Protein AF-A0A9D5NS11-F1 (afdb_monomer)

Mean predicted aligned error: 14.38 Å

pLDDT: mean 74.66, std 16.44, range [37.44, 93.38]

Radius of gyration: 29.78 Å; Cα contacts (8 Å, |Δi|>4): 184; chains: 1; bounding box: 51×52×90 Å

Secondary structure (DSSP, 8-state):
-HHHHHHHHHHHHHHHHHTTS-------EEEETTEEEETTEE--HHHHHHHS-HHHHHHHHHHHHHHHHHHHHHHHHHHHHHHHHHHHHHHHHHHHHS--TT-TTTTHHHHHHHHHHHHHHHHHHHHHHHHHHHHHHHHHHHHHHHHTS----EEEEEEETTEEEEEEE-

Structure (mmCIF, N/CA/C/O backbone):
data_AF-A0A9D5NS11-F1
#
_entry.id   AF-A0A9D5NS11-F1
#
loop_
_atom_site.group_PDB
_atom_site.id
_atom_site.type_symbol
_atom_site.label_atom_id
_atom_site.label_alt_id
_atom_site.label_comp_id
_atom_site.label_asym_id
_atom_site.label_entity_id
_atom_site.label_seq_id
_atom_site.pdbx_PDB_ins_code
_atom_site.Cartn_x
_atom_site.Cartn_y
_atom_site.Cartn_z
_atom_site.occupancy
_atom_site.B_iso_or_equiv
_atom_site.auth_seq_id
_atom_site.auth_comp_id
_atom_site.auth_asym_id
_atom_site.auth_atom_id
_atom_site.pdbx_PDB_model_num
ATOM 1 N N . MET A 1 1 ? -2.452 -42.267 50.710 1.00 52.16 1 MET A N 1
ATOM 2 C CA . MET A 1 1 ? -1.694 -41.093 50.213 1.00 52.16 1 MET A CA 1
ATOM 3 C C . MET A 1 1 ? -1.644 -40.991 48.684 1.00 52.16 1 MET A C 1
ATOM 5 O O . MET A 1 1 ? -2.023 -39.950 48.172 1.00 52.16 1 MET A O 1
ATOM 9 N N . LYS A 1 2 ? -1.291 -42.047 47.927 1.00 51.56 2 LYS A N 1
ATOM 10 C CA . LYS A 1 2 ? -1.192 -41.993 46.444 1.00 51.56 2 LYS A CA 1
ATOM 11 C C . LYS A 1 2 ? -2.468 -41.544 45.699 1.00 51.56 2 LYS A C 1
ATOM 13 O O . LYS A 1 2 ? -2.370 -40.868 44.685 1.00 51.56 2 LYS A O 1
ATOM 18 N N . ARG A 1 3 ? -3.662 -41.876 46.209 1.00 52.50 3 ARG A N 1
ATOM 19 C CA . ARG A 1 3 ? -4.951 -41.510 45.580 1.00 52.50 3 ARG A CA 1
ATOM 20 C C . ARG A 1 3 ? -5.299 -40.020 45.697 1.00 52.50 3 ARG A C 1
ATOM 22 O O . ARG A 1 3 ? -5.913 -39.480 44.791 1.00 52.50 3 ARG A O 1
ATOM 29 N N . ILE A 1 4 ? -4.871 -39.357 46.774 1.00 66.00 4 ILE A N 1
ATOM 30 C CA . ILE A 1 4 ? -5.134 -37.925 46.998 1.00 66.00 4 ILE A CA 1
ATOM 31 C C . ILE A 1 4 ? -4.267 -37.080 46.059 1.00 66.00 4 ILE A C 1
ATOM 33 O O . ILE A 1 4 ? -4.761 -36.142 45.445 1.00 66.00 4 ILE A O 1
ATOM 37 N N . LEU A 1 5 ? -3.002 -37.474 45.872 1.00 56.34 5 LEU A N 1
ATOM 38 C CA . LEU A 1 5 ? -2.086 -36.810 44.942 1.00 56.34 5 LEU A CA 1
ATOM 39 C C . LEU A 1 5 ? -2.626 -36.824 43.502 1.00 56.34 5 LEU A C 1
ATOM 41 O O . LEU A 1 5 ? -2.550 -35.821 42.807 1.00 56.34 5 LEU A O 1
ATOM 45 N N . LEU A 1 6 ? -3.219 -37.946 43.084 1.00 60.72 6 LEU A N 1
ATOM 46 C CA . LEU A 1 6 ? -3.807 -38.125 41.753 1.00 60.72 6 LEU A CA 1
ATOM 47 C C . LEU A 1 6 ? -5.024 -37.217 41.521 1.00 60.72 6 LEU A C 1
ATOM 49 O O . LEU A 1 6 ? -5.174 -36.670 40.433 1.00 60.72 6 LEU A O 1
ATOM 53 N N . ILE A 1 7 ? -5.852 -37.014 42.550 1.00 68.31 7 ILE A N 1
ATOM 54 C CA . ILE A 1 7 ? -7.006 -36.105 42.491 1.00 68.31 7 ILE A CA 1
ATOM 55 C C . ILE A 1 7 ? -6.532 -34.652 42.399 1.00 68.31 7 ILE A C 1
ATOM 57 O O . ILE A 1 7 ? -7.021 -33.910 41.554 1.00 68.31 7 ILE A O 1
ATOM 61 N N . ILE A 1 8 ? -5.536 -34.258 43.198 1.00 64.38 8 ILE A N 1
ATOM 62 C CA . ILE A 1 8 ? -4.964 -32.903 43.147 1.00 64.38 8 ILE A CA 1
ATOM 63 C C . ILE A 1 8 ? -4.335 -32.633 41.773 1.00 64.38 8 ILE A C 1
ATOM 65 O O . ILE A 1 8 ? -4.572 -31.575 41.195 1.00 64.38 8 ILE A O 1
ATOM 69 N N . LEU A 1 9 ? -3.600 -33.601 41.211 1.00 57.44 9 LEU A N 1
ATOM 70 C CA . LEU A 1 9 ? -2.992 -33.477 39.882 1.00 57.44 9 LEU A CA 1
ATOM 71 C C . LEU A 1 9 ? -4.051 -33.359 38.774 1.00 57.44 9 LEU A C 1
ATOM 73 O O . LEU A 1 9 ? -3.901 -32.549 37.863 1.00 57.44 9 LEU A O 1
ATOM 77 N N . ALA A 1 10 ? -5.137 -34.133 38.869 1.00 55.97 10 ALA A N 1
ATOM 78 C CA . ALA A 1 10 ? -6.253 -34.068 37.930 1.00 55.97 10 ALA A CA 1
ATOM 79 C C . ALA A 1 10 ? -7.006 -32.730 38.023 1.00 55.97 10 ALA A C 1
ATOM 81 O O . ALA A 1 10 ? -7.370 -32.167 36.994 1.00 55.97 10 ALA A O 1
ATOM 82 N N . MET A 1 11 ? -7.184 -32.179 39.229 1.00 55.00 11 MET A N 1
ATOM 83 C CA . MET A 1 11 ? -7.790 -30.856 39.416 1.00 55.00 11 MET A CA 1
ATOM 84 C C . MET A 1 11 ? -6.888 -29.723 38.907 1.00 55.00 11 MET A C 1
ATOM 86 O O . MET A 1 11 ? -7.406 -28.778 38.321 1.00 55.00 11 MET A O 1
ATOM 90 N N . PHE A 1 12 ? -5.560 -29.835 39.047 1.00 53.09 12 PHE A N 1
ATOM 91 C CA . PHE A 1 12 ? -4.591 -28.890 38.466 1.00 53.09 12 PHE A CA 1
ATOM 92 C C . PHE A 1 12 ? -4.540 -28.961 36.931 1.00 53.09 12 PHE A C 1
ATOM 94 O O . PHE A 1 12 ? -4.420 -27.945 36.243 1.00 53.09 12 PHE A O 1
ATOM 101 N N . ALA A 1 13 ? -4.655 -30.168 36.371 1.00 51.19 13 ALA A N 1
ATOM 102 C CA . ALA A 1 13 ? -4.766 -30.354 34.930 1.00 51.19 13 ALA A CA 1
ATOM 103 C C . ALA A 1 13 ? -6.078 -29.745 34.410 1.00 51.19 13 ALA A C 1
ATOM 105 O O . ALA A 1 13 ? -6.067 -28.982 33.453 1.00 51.19 13 ALA A O 1
ATOM 106 N N . LEU A 1 14 ? -7.205 -29.989 35.085 1.00 49.81 14 LEU A N 1
ATOM 107 C CA . LEU A 1 14 ? -8.494 -29.405 34.707 1.00 49.81 14 LEU A CA 1
ATOM 108 C C . LEU A 1 14 ? -8.496 -27.872 34.841 1.00 49.81 14 LEU A C 1
ATOM 110 O O . LEU A 1 14 ? -8.950 -27.194 33.924 1.00 49.81 14 LEU A O 1
ATOM 114 N N . SER A 1 15 ? -7.933 -27.298 35.910 1.00 49.16 15 SER A N 1
ATOM 115 C CA . SER A 1 15 ? -7.873 -25.837 36.081 1.00 49.16 15 SER A CA 1
ATOM 116 C C . SER A 1 15 ? -6.978 -25.141 35.047 1.00 49.16 15 SER A C 1
ATOM 118 O O . SER A 1 15 ? -7.305 -24.039 34.608 1.00 49.16 15 SER A O 1
ATOM 120 N N . SER A 1 16 ? -5.907 -25.790 34.579 1.00 48.91 16 SER A N 1
ATOM 121 C CA . SER A 1 16 ? -5.059 -25.267 33.494 1.00 48.91 16 SER A CA 1
ATOM 122 C C . SER A 1 16 ? -5.707 -25.357 32.104 1.00 48.91 16 SER A C 1
ATOM 124 O O . SER A 1 16 ? -5.395 -24.533 31.241 1.00 48.91 16 SER A O 1
ATOM 126 N N . PHE A 1 17 ? -6.656 -26.278 31.890 1.00 45.56 17 PHE A N 1
ATOM 127 C CA . PHE A 1 17 ? -7.493 -26.299 30.682 1.00 45.56 17 PHE A CA 1
ATOM 128 C C . PHE A 1 17 ? -8.603 -25.236 30.714 1.00 45.56 17 PHE A C 1
ATOM 130 O O . PHE A 1 17 ? -8.850 -24.597 29.692 1.00 45.56 17 PHE A O 1
ATOM 137 N N . TYR A 1 18 ? -9.226 -24.984 31.871 1.00 44.75 18 TYR A N 1
ATOM 138 C CA . TYR A 1 18 ? -10.247 -23.932 32.010 1.00 44.75 18 TYR A CA 1
ATOM 139 C C . TYR A 1 18 ? -9.657 -22.511 32.023 1.00 44.75 18 TYR A C 1
ATOM 141 O O . TYR A 1 18 ? -10.282 -21.594 31.496 1.00 44.75 18 TYR A O 1
ATOM 149 N N . GLY A 1 19 ? -8.433 -22.322 32.530 1.00 37.94 19 GLY A N 1
ATOM 150 C CA . GLY A 1 19 ? -7.758 -21.016 32.548 1.00 37.94 19 GLY A CA 1
ATOM 151 C C . GLY A 1 19 ? -7.436 -20.441 31.161 1.00 37.94 19 GLY A C 1
ATOM 152 O O . GLY A 1 19 ? -7.261 -19.236 31.028 1.00 37.94 19 GLY A O 1
ATOM 153 N N . LYS A 1 20 ? -7.407 -21.272 30.110 1.00 39.59 20 LYS A N 1
ATOM 154 C CA . LYS A 1 20 ? -7.243 -20.815 28.717 1.00 39.59 20 LYS A CA 1
ATOM 155 C C . LYS A 1 20 ? -8.558 -20.443 28.023 1.00 39.59 20 LYS A C 1
ATOM 157 O O . LYS A 1 20 ? -8.514 -19.909 26.922 1.00 39.59 20 LYS A O 1
ATOM 162 N N . ALA A 1 21 ? -9.711 -20.732 28.629 1.00 37.44 21 ALA A N 1
ATOM 163 C CA . ALA A 1 21 ? -11.023 -20.533 28.007 1.00 37.44 21 ALA A CA 1
ATOM 164 C C . ALA A 1 21 ? -11.686 -19.192 28.366 1.00 37.44 21 ALA A C 1
ATOM 166 O O . ALA A 1 21 ? -12.743 -18.874 27.828 1.00 37.44 21 ALA A O 1
ATOM 167 N N . GLN A 1 22 ? -11.083 -18.409 29.263 1.00 38.78 22 GLN A N 1
ATOM 168 C CA . GLN A 1 22 ? -11.629 -17.132 29.72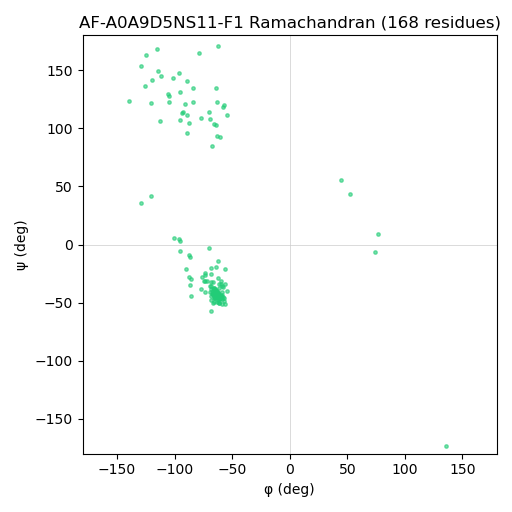5 1.00 38.78 22 GLN A CA 1
ATOM 169 C C . GLN A 1 22 ? -10.600 -16.001 29.620 1.00 38.78 22 GLN A C 1
ATOM 171 O O . GLN A 1 22 ? -10.557 -15.102 30.451 1.00 38.78 22 GLN A O 1
ATOM 176 N N . ILE A 1 23 ? -9.769 -16.041 28.577 1.00 42.75 23 ILE A N 1
ATOM 177 C CA . ILE A 1 23 ? -9.157 -14.817 28.065 1.00 42.75 23 ILE A CA 1
ATOM 178 C C . ILE A 1 23 ? -10.319 -14.072 27.417 1.00 42.75 23 ILE A C 1
ATOM 180 O O . ILE A 1 23 ? -10.939 -14.587 26.483 1.00 42.75 23 ILE A O 1
ATOM 184 N N . ALA A 1 24 ? -10.696 -12.925 27.979 1.00 43.53 24 ALA A N 1
ATOM 185 C CA . ALA A 1 24 ? -11.585 -12.011 27.286 1.00 43.53 24 ALA A CA 1
ATOM 186 C C . ALA A 1 24 ? -10.920 -11.742 25.936 1.00 43.53 24 ALA A C 1
ATOM 188 O O . ALA A 1 24 ? -9.826 -11.195 25.902 1.00 43.53 24 ALA A O 1
ATOM 189 N N . ASP A 1 25 ? -11.511 -12.227 24.845 1.00 51.22 25 ASP A N 1
ATOM 190 C CA . ASP A 1 25 ? -10.962 -12.052 23.504 1.00 51.22 25 ASP A CA 1
ATOM 191 C C . ASP A 1 25 ? -11.061 -10.556 23.179 1.00 51.22 25 ASP A C 1
ATOM 193 O O . ASP A 1 25 ? -12.081 -10.061 22.688 1.00 51.22 25 ASP A O 1
ATOM 197 N N . VAL A 1 26 ? -10.054 -9.794 23.618 1.00 58.28 26 VAL A N 1
ATOM 198 C CA . VAL A 1 26 ? -9.961 -8.360 23.387 1.00 58.28 26 VAL A CA 1
ATOM 199 C C . VAL A 1 26 ? -9.785 -8.221 21.890 1.00 58.28 26 VAL A C 1
ATOM 201 O O . VAL A 1 26 ? -8.716 -8.496 21.342 1.00 58.28 26 VAL A O 1
ATOM 204 N N . ARG A 1 27 ? -10.875 -7.835 21.224 1.00 70.81 27 ARG A N 1
ATOM 205 C CA . ARG A 1 27 ? -10.923 -7.699 19.773 1.00 70.81 27 ARG A CA 1
ATOM 206 C C . ARG A 1 27 ? -9.963 -6.615 19.325 1.00 70.81 27 ARG A C 1
ATOM 208 O O . ARG A 1 27 ? -10.303 -5.434 19.306 1.00 70.81 27 ARG A O 1
ATOM 215 N N . THR A 1 28 ? -8.745 -7.010 18.988 1.00 80.50 28 THR A N 1
ATOM 216 C CA . THR A 1 28 ? -7.705 -6.086 18.550 1.00 80.50 28 THR A CA 1
ATOM 217 C C . THR A 1 28 ? -7.776 -5.897 17.047 1.00 80.50 28 THR A C 1
ATOM 219 O O . THR A 1 28 ? -8.013 -6.824 16.265 1.00 80.50 28 THR A O 1
ATOM 222 N N . LEU A 1 29 ? -7.567 -4.655 16.625 1.00 87.19 29 LEU A N 1
ATOM 223 C CA . LEU A 1 29 ? -7.405 -4.332 15.225 1.00 87.19 29 LEU A CA 1
ATOM 224 C C . LEU A 1 29 ? -5.949 -4.556 14.822 1.00 87.19 29 LEU A C 1
ATOM 226 O O . LEU A 1 29 ? -5.016 -4.084 15.474 1.00 87.19 29 LEU A O 1
ATOM 230 N N . ASP A 1 30 ? -5.767 -5.207 13.684 1.00 88.12 30 ASP A N 1
ATOM 231 C CA . ASP A 1 30 ? -4.479 -5.548 13.103 1.00 88.12 30 ASP A CA 1
ATOM 232 C C . ASP A 1 30 ? -4.317 -4.903 11.728 1.00 88.12 30 ASP A C 1
ATOM 234 O O . ASP A 1 30 ? -5.245 -4.872 10.922 1.00 88.12 30 ASP A O 1
ATOM 238 N N . TYR A 1 31 ? -3.109 -4.434 11.408 1.00 88.56 31 TYR A N 1
ATOM 239 C CA . TYR A 1 31 ? -2.775 -3.938 10.069 1.00 88.56 31 TYR A CA 1
ATOM 240 C C . TYR A 1 31 ? -1.923 -4.958 9.315 1.00 88.56 31 TYR A C 1
ATOM 242 O O . TYR A 1 31 ? -0.810 -5.270 9.743 1.00 88.56 31 TYR A O 1
ATOM 250 N N . LYS A 1 32 ? -2.385 -5.406 8.141 1.00 88.00 32 LYS A N 1
ATOM 251 C CA . LYS A 1 32 ? -1.601 -6.250 7.221 1.00 88.00 32 LYS A CA 1
ATOM 252 C C . LYS A 1 32 ? -1.835 -5.818 5.771 1.00 88.00 32 LYS A C 1
ATOM 254 O O . LYS A 1 32 ? -2.968 -5.770 5.298 1.00 88.00 32 LYS A O 1
ATOM 259 N N . SER A 1 33 ? -0.750 -5.487 5.066 1.00 84.75 33 SER A N 1
ATOM 260 C CA . SER A 1 33 ? -0.717 -5.226 3.612 1.00 84.75 33 SER A CA 1
ATOM 261 C C . SER A 1 33 ? -1.863 -4.347 3.077 1.00 84.75 33 SER A C 1
ATOM 263 O O . SER A 1 33 ? -2.619 -4.759 2.198 1.00 84.75 33 SER A O 1
ATOM 265 N N . GLY A 1 34 ? -2.030 -3.144 3.635 1.00 83.56 34 GLY A N 1
ATOM 266 C CA . GLY A 1 34 ? -3.051 -2.184 3.193 1.00 83.56 34 GLY A CA 1
ATOM 267 C C . GLY A 1 34 ? -4.476 -2.496 3.651 1.00 83.56 34 GLY A C 1
ATOM 268 O O . GLY A 1 34 ? -5.423 -1.857 3.194 1.00 83.56 34 GLY A O 1
ATOM 269 N N . ASN A 1 35 ? -4.653 -3.472 4.543 1.00 89.88 35 ASN A N 1
ATOM 270 C CA . ASN A 1 35 ? -5.949 -3.860 5.081 1.00 89.88 35 ASN A CA 1
ATOM 271 C C . ASN A 1 35 ? -5.913 -3.919 6.608 1.00 89.88 35 ASN A C 1
ATOM 273 O O . ASN A 1 35 ? -4.862 -4.148 7.211 1.00 89.88 35 ASN A O 1
ATOM 277 N N . LEU A 1 36 ? -7.087 -3.718 7.203 1.00 90.19 36 LEU A N 1
ATOM 278 C CA . LEU A 1 36 ? -7.315 -3.899 8.629 1.00 90.19 36 LEU A CA 1
ATOM 279 C C . LEU A 1 36 ? -8.016 -5.235 8.860 1.00 90.19 36 LEU A C 1
ATOM 281 O O . LEU A 1 36 ? -8.844 -5.648 8.041 1.00 90.19 36 LEU A O 1
ATOM 285 N N . TYR A 1 37 ? -7.660 -5.894 9.951 1.00 89.31 37 TYR A N 1
ATOM 286 C CA . TYR A 1 37 ? -8.199 -7.172 10.383 1.00 89.31 37 TYR A CA 1
ATOM 287 C C . TYR A 1 37 ? -8.716 -7.019 11.807 1.00 89.31 37 TYR A C 1
ATOM 289 O O . TYR A 1 37 ? -8.058 -6.382 12.617 1.00 89.31 37 TYR A O 1
ATOM 297 N N . LEU A 1 38 ? -9.886 -7.573 12.085 1.00 87.38 38 LEU A N 1
ATOM 298 C CA . LEU A 1 38 ? -10.452 -7.683 13.423 1.00 87.38 38 LEU A CA 1
ATOM 299 C C . LEU A 1 38 ? -10.659 -9.176 13.670 1.00 87.38 38 LEU A C 1
ATOM 301 O O . LEU A 1 38 ? -11.297 -9.831 12.844 1.00 87.38 38 LEU A O 1
ATOM 305 N N . ASP A 1 39 ? -10.053 -9.722 14.720 1.00 83.75 39 ASP A N 1
ATOM 306 C CA . ASP A 1 39 ? -10.118 -11.153 15.066 1.00 83.75 39 ASP A CA 1
ATOM 307 C C . ASP A 1 39 ? -9.737 -12.066 13.885 1.00 83.75 39 ASP A C 1
ATOM 309 O O . ASP A 1 39 ? -10.434 -13.014 13.522 1.00 83.75 39 ASP A O 1
ATOM 313 N N . GLY A 1 40 ? -8.671 -11.699 13.166 1.00 81.31 40 GLY A N 1
ATOM 314 C CA . GLY A 1 40 ? -8.211 -12.419 11.972 1.00 81.31 40 GLY A CA 1
ATOM 315 C C . GLY A 1 40 ? -9.072 -12.226 10.714 1.00 81.31 40 GLY A C 1
ATOM 316 O O . GLY A 1 40 ? -8.652 -12.617 9.623 1.00 81.31 40 GLY A O 1
ATOM 317 N N . ASN A 1 41 ? -10.222 -11.553 10.806 1.00 85.56 41 ASN A N 1
ATOM 318 C CA . ASN A 1 41 ? -11.111 -11.297 9.678 1.00 85.56 41 ASN A CA 1
ATOM 319 C C . ASN A 1 41 ? -10.861 -9.927 9.053 1.00 85.56 41 ASN A C 1
ATOM 321 O O . ASN A 1 41 ? -10.832 -8.899 9.723 1.00 85.56 41 ASN A O 1
ATOM 325 N N . LYS A 1 42 ? -10.734 -9.889 7.725 1.00 88.69 42 LYS A N 1
ATOM 326 C CA . LYS A 1 42 ? -10.536 -8.635 6.991 1.00 88.69 42 LYS A CA 1
ATOM 327 C C . LYS A 1 42 ? -11.743 -7.709 7.164 1.00 88.69 42 LYS A C 1
ATOM 329 O O . LYS A 1 42 ? -12.853 -8.037 6.738 1.00 88.69 42 LYS A O 1
ATOM 334 N N . VAL A 1 43 ? -11.502 -6.502 7.667 1.00 89.75 43 VAL A N 1
ATOM 335 C CA . VAL A 1 43 ? -12.530 -5.475 7.841 1.00 89.75 43 VAL A CA 1
ATOM 336 C C . VAL A 1 43 ? -12.983 -4.969 6.469 1.00 89.75 43 VAL A C 1
ATOM 338 O O . VAL A 1 43 ? -12.264 -4.277 5.736 1.00 89.75 43 VAL A O 1
ATOM 341 N N . LYS A 1 44 ? -14.203 -5.351 6.084 1.00 89.38 44 LYS A N 1
ATOM 342 C CA . LYS A 1 44 ? -14.853 -4.896 4.848 1.00 89.38 44 LYS A CA 1
ATOM 343 C C . LYS A 1 44 ? -15.429 -3.493 5.033 1.00 89.38 44 LYS A C 1
ATOM 345 O O . LYS A 1 44 ? -15.603 -3.006 6.139 1.00 89.38 44 LYS A O 1
ATOM 350 N N . LYS A 1 45 ? -15.767 -2.833 3.920 1.00 87.31 45 LYS A N 1
ATOM 351 C CA . LYS A 1 45 ? -16.309 -1.462 3.934 1.00 87.31 45 LYS A CA 1
ATOM 352 C C . LYS A 1 45 ? -17.625 -1.335 4.721 1.00 87.31 45 LYS A C 1
ATOM 354 O O . LYS A 1 45 ? -17.847 -0.276 5.289 1.00 87.31 45 LYS A O 1
ATOM 359 N N . ALA A 1 46 ? -18.468 -2.370 4.702 1.00 85.06 46 ALA A N 1
ATOM 360 C CA . ALA A 1 46 ? -19.709 -2.408 5.473 1.00 85.06 46 ALA A CA 1
ATOM 361 C C . ALA A 1 46 ? -19.399 -2.485 6.974 1.00 85.06 46 ALA A C 1
ATOM 363 O O . ALA A 1 46 ? -19.686 -1.535 7.682 1.00 85.06 46 ALA A O 1
ATOM 364 N N . ALA A 1 47 ? -18.650 -3.510 7.397 1.00 85.25 47 ALA A N 1
ATOM 365 C CA . ALA A 1 47 ? -18.214 -3.666 8.786 1.00 85.25 47 ALA A CA 1
ATOM 366 C C . ALA A 1 47 ? -17.468 -2.433 9.328 1.00 85.25 47 ALA A C 1
ATOM 368 O O . ALA A 1 47 ? -17.713 -2.014 10.445 1.00 85.25 47 ALA A O 1
ATOM 369 N N . ALA A 1 48 ? -16.608 -1.798 8.525 1.00 85.69 48 ALA A N 1
ATOM 370 C CA . ALA A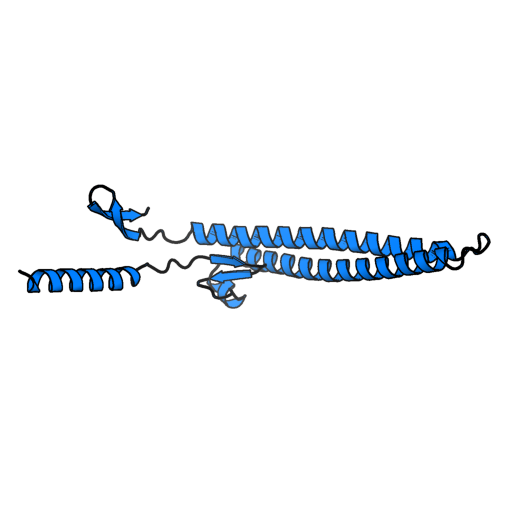 1 48 ? -15.910 -0.573 8.922 1.00 85.69 48 ALA A CA 1
ATOM 371 C C . ALA A 1 48 ? -16.849 0.608 9.212 1.00 85.69 48 ALA A C 1
ATOM 373 O O . ALA A 1 48 ? -16.468 1.495 9.961 1.00 85.69 48 ALA A O 1
ATOM 374 N N . ARG A 1 49 ? -18.027 0.666 8.576 1.00 88.06 49 ARG A N 1
ATOM 375 C CA . ARG A 1 49 ? -19.002 1.741 8.805 1.00 88.06 49 ARG A CA 1
ATOM 376 C C . ARG A 1 49 ? -19.691 1.589 10.158 1.00 88.06 49 ARG A C 1
ATOM 378 O O . ARG A 1 49 ? -20.051 2.593 10.752 1.00 88.06 49 ARG A O 1
ATOM 385 N N . ASP A 1 50 ? -19.850 0.349 10.603 1.00 85.94 50 ASP A N 1
ATOM 386 C CA . ASP A 1 50 ? -20.484 0.028 11.879 1.00 85.94 50 ASP A CA 1
ATOM 387 C C . ASP A 1 50 ? -19.456 0.030 13.027 1.00 85.94 50 ASP A C 1
ATOM 389 O O . ASP A 1 50 ? -19.802 0.308 14.169 1.00 85.94 50 ASP A O 1
ATOM 393 N N . LEU A 1 51 ? -18.185 -0.267 12.722 1.00 84.31 51 LEU A N 1
ATOM 394 C CA . LEU A 1 51 ? -17.097 -0.386 13.700 1.00 84.31 51 LEU A CA 1
ATOM 395 C C . LEU A 1 51 ? -16.418 0.949 14.042 1.00 84.31 51 LEU A C 1
ATOM 397 O O . LEU A 1 51 ? -15.860 1.091 15.126 1.00 84.31 51 LEU A O 1
ATOM 401 N N . PHE A 1 52 ? -16.393 1.895 13.103 1.00 88.12 52 PHE A N 1
ATOM 402 C CA . PHE A 1 52 ? -15.669 3.155 13.245 1.00 88.12 52 PHE A CA 1
ATOM 403 C C . PHE A 1 52 ? -16.629 4.335 13.292 1.00 88.12 52 PHE A C 1
ATOM 405 O O . PHE A 1 52 ? -17.665 4.330 12.628 1.00 88.12 52 PHE A O 1
ATOM 412 N N . ASP A 1 53 ? -16.240 5.384 14.015 1.00 89.25 53 ASP A N 1
ATOM 413 C CA . ASP A 1 53 ? -16.919 6.668 13.902 1.00 89.25 53 ASP A CA 1
ATOM 414 C C . ASP A 1 53 ? -16.794 7.249 12.476 1.00 89.25 53 ASP A C 1
ATOM 416 O O . ASP A 1 53 ? -16.067 6.748 11.607 1.00 89.25 53 ASP A O 1
ATOM 420 N N . ASN A 1 54 ? -17.537 8.324 12.210 1.00 89.12 54 ASN A N 1
ATOM 421 C CA . ASN A 1 54 ? -17.591 8.919 10.877 1.00 89.12 54 ASN A CA 1
ATOM 422 C C . ASN A 1 54 ? -16.222 9.396 10.365 1.00 89.12 54 ASN A C 1
ATOM 424 O O . ASN A 1 54 ? -15.996 9.363 9.151 1.00 89.12 54 ASN A O 1
ATOM 428 N N . ASP A 1 55 ? -15.322 9.836 11.242 1.00 89.44 55 ASP A N 1
ATOM 429 C CA . ASP A 1 55 ? -14.035 10.398 10.838 1.00 89.44 55 ASP A CA 1
ATOM 430 C C . ASP A 1 55 ? -12.991 9.295 10.631 1.00 89.44 55 ASP A C 1
ATOM 432 O O . ASP A 1 55 ? -12.384 9.227 9.558 1.00 89.44 55 ASP A O 1
ATOM 436 N N . MET A 1 56 ? -12.909 8.319 11.537 1.00 87.81 56 MET A N 1
ATOM 437 C CA . MET A 1 56 ? -12.136 7.088 11.356 1.00 87.81 56 MET A CA 1
ATOM 438 C C . MET A 1 56 ? -12.594 6.311 10.115 1.00 87.81 56 MET A C 1
ATOM 440 O O . MET A 1 56 ? -11.768 5.761 9.381 1.00 87.81 56 MET A O 1
ATOM 444 N N . TYR A 1 57 ? -13.895 6.297 9.805 1.00 91.38 57 TYR A N 1
ATOM 445 C CA . TYR A 1 57 ? -14.406 5.675 8.584 1.00 91.38 57 TYR A CA 1
ATOM 446 C C . TYR A 1 57 ? -13.964 6.412 7.309 1.00 91.38 57 TYR A C 1
ATOM 448 O O . TYR A 1 57 ? -13.584 5.771 6.313 1.00 91.38 57 TYR A O 1
ATOM 456 N N . LYS A 1 58 ? -13.991 7.755 7.308 1.00 91.81 58 LYS A N 1
ATOM 457 C CA . LYS A 1 58 ? -13.459 8.562 6.194 1.00 91.81 58 LYS A CA 1
ATOM 458 C C . LYS A 1 58 ? -11.976 8.278 5.994 1.00 91.81 58 LYS A C 1
ATOM 460 O O . LYS A 1 58 ? -11.568 8.019 4.857 1.00 91.81 58 LYS A O 1
ATOM 465 N N . ASP A 1 59 ? -11.204 8.240 7.074 1.00 90.69 59 ASP A N 1
ATOM 466 C CA . ASP A 1 59 ? -9.775 7.942 7.036 1.00 90.69 59 ASP A CA 1
ATOM 467 C C . ASP A 1 59 ? -9.497 6.510 6.581 1.00 90.69 59 ASP A C 1
ATOM 469 O O . ASP A 1 59 ? -8.594 6.286 5.775 1.00 90.69 59 ASP A O 1
ATOM 473 N N . PHE A 1 60 ? -10.317 5.535 6.975 1.00 92.12 60 PHE A N 1
ATOM 474 C CA . PHE A 1 60 ? -10.203 4.155 6.503 1.00 92.12 60 PHE A CA 1
ATOM 475 C C . PHE A 1 60 ? -10.402 4.061 4.987 1.00 92.12 60 PHE A C 1
ATOM 477 O O . PHE A 1 60 ? -9.650 3.386 4.271 1.00 92.12 60 PHE A O 1
ATOM 484 N N . LYS A 1 61 ? -11.422 4.752 4.464 1.00 93.38 61 LYS A N 1
ATOM 485 C CA . LYS A 1 61 ? -11.677 4.826 3.021 1.00 93.38 61 LYS A CA 1
ATOM 486 C C . LYS A 1 61 ? -10.542 5.560 2.302 1.00 93.38 61 LYS A C 1
ATOM 488 O O . LYS A 1 61 ? -10.102 5.089 1.252 1.00 93.38 61 LYS A O 1
ATOM 493 N N . GLY A 1 62 ? -10.070 6.676 2.857 1.00 90.25 62 GLY A N 1
ATOM 494 C CA . GLY A 1 62 ? -8.965 7.472 2.325 1.00 90.25 62 GLY A CA 1
ATOM 495 C C . GLY A 1 62 ? -7.657 6.685 2.267 1.00 90.25 62 GLY A C 1
ATOM 496 O O . GLY A 1 62 ? -7.051 6.583 1.200 1.00 90.25 62 GLY A O 1
ATOM 497 N N . GLY A 1 63 ? -7.282 6.044 3.372 1.00 90.19 63 GLY A N 1
ATOM 498 C CA . GLY A 1 63 ? -6.076 5.234 3.502 1.00 90.19 63 GLY A CA 1
ATOM 499 C C . GLY A 1 63 ? -6.055 4.056 2.531 1.00 90.19 63 GLY A C 1
ATOM 500 O O . GLY A 1 63 ? -5.074 3.874 1.810 1.00 90.19 63 GLY A O 1
ATOM 501 N N . ARG A 1 64 ? -7.167 3.313 2.407 1.00 92.38 64 ARG A N 1
ATOM 502 C CA . ARG A 1 64 ? -7.279 2.237 1.401 1.00 92.38 64 ARG A CA 1
ATOM 503 C C . ARG A 1 64 ? -7.237 2.752 -0.031 1.00 92.38 64 ARG A C 1
ATOM 505 O O . ARG A 1 64 ? -6.620 2.119 -0.881 1.00 92.38 64 ARG A O 1
ATOM 512 N N . ARG A 1 65 ? -7.881 3.888 -0.320 1.00 92.88 65 ARG A N 1
ATOM 513 C CA . ARG A 1 65 ? -7.841 4.490 -1.660 1.00 92.88 65 ARG A CA 1
ATOM 514 C C . ARG A 1 65 ? -6.414 4.880 -2.036 1.00 92.88 6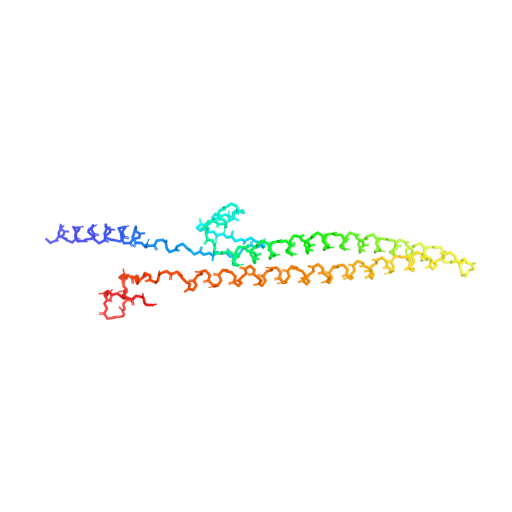5 ARG A C 1
ATOM 516 O O . ARG A 1 65 ? -5.996 4.566 -3.142 1.00 92.88 65 ARG A O 1
ATOM 523 N N . LYS A 1 66 ? -5.672 5.514 -1.123 1.00 91.75 66 LYS A N 1
ATOM 524 C CA . LYS A 1 66 ? -4.261 5.875 -1.329 1.00 91.75 66 LYS A CA 1
ATOM 525 C C . LYS A 1 66 ? -3.378 4.645 -1.507 1.00 91.75 66 LYS A C 1
ATOM 527 O O . LYS A 1 66 ? -2.577 4.624 -2.429 1.00 91.75 66 LYS A O 1
ATOM 532 N N . TRP A 1 67 ? -3.569 3.608 -0.689 1.00 91.94 67 TRP A N 1
ATOM 533 C CA . TRP A 1 67 ? -2.840 2.347 -0.839 1.00 91.94 67 TRP A CA 1
ATOM 534 C C . TRP A 1 67 ? -3.080 1.713 -2.213 1.00 91.94 67 TRP A C 1
ATOM 536 O O . TRP A 1 67 ? -2.126 1.430 -2.927 1.00 91.94 67 TRP A O 1
ATOM 546 N N . ASN A 1 68 ? -4.342 1.556 -2.619 1.00 90.81 68 ASN A N 1
ATOM 547 C CA . ASN A 1 68 ? -4.685 0.960 -3.912 1.00 90.81 68 ASN A CA 1
ATOM 548 C C . ASN A 1 68 ? -4.207 1.815 -5.092 1.00 90.81 68 ASN A C 1
ATOM 550 O O . ASN A 1 68 ? -3.719 1.268 -6.076 1.00 90.81 68 ASN A O 1
ATOM 554 N N . ALA A 1 69 ? -4.318 3.144 -4.991 1.00 90.75 69 ALA A N 1
ATOM 555 C CA . ALA A 1 69 ? -3.767 4.054 -5.990 1.00 90.75 69 ALA A CA 1
ATOM 556 C C . ALA A 1 69 ? -2.244 3.905 -6.081 1.00 90.75 69 ALA A C 1
ATOM 558 O O . ALA A 1 69 ? -1.714 3.803 -7.178 1.00 90.75 69 ALA A O 1
ATOM 559 N N . GLY A 1 70 ? -1.552 3.815 -4.943 1.00 87.31 70 GLY A N 1
ATOM 560 C CA . GLY A 1 70 ? -0.110 3.608 -4.904 1.00 87.31 70 GLY A CA 1
ATOM 561 C C . GLY A 1 70 ? 0.322 2.279 -5.524 1.00 87.31 70 GLY A C 1
ATOM 562 O O . GLY A 1 70 ? 1.236 2.274 -6.340 1.00 87.31 70 GLY A O 1
ATOM 563 N N . VAL A 1 71 ? -0.388 1.182 -5.233 1.00 90.81 71 VAL A N 1
ATOM 564 C CA . VAL A 1 71 ? -0.162 -0.126 -5.880 1.00 90.81 71 VAL A CA 1
ATOM 565 C C . VAL A 1 71 ? -0.370 -0.037 -7.394 1.00 90.81 71 VAL A C 1
ATOM 567 O O . VAL A 1 71 ? 0.448 -0.551 -8.154 1.00 90.81 71 VAL A O 1
ATOM 570 N N . GLY A 1 72 ? -1.438 0.628 -7.844 1.00 88.00 72 GLY A N 1
ATOM 571 C CA . GLY A 1 72 ? -1.710 0.815 -9.271 1.00 88.00 72 GLY A CA 1
ATOM 572 C C . GLY A 1 72 ? -0.621 1.628 -9.973 1.00 88.00 72 GLY A C 1
ATOM 573 O O . GLY A 1 72 ? -0.135 1.224 -11.026 1.00 88.00 72 GLY A O 1
ATOM 574 N N . VAL A 1 73 ? -0.193 2.733 -9.360 1.00 89.62 73 VAL A N 1
ATOM 575 C CA . VAL A 1 73 ? 0.859 3.605 -9.895 1.00 89.62 73 VAL A CA 1
ATOM 576 C C . VAL A 1 73 ? 2.211 2.887 -9.945 1.00 89.62 73 VAL A C 1
ATOM 578 O O . VAL A 1 73 ? 2.878 2.973 -10.966 1.00 89.62 73 VAL A O 1
ATOM 581 N N . LEU A 1 74 ? 2.588 2.131 -8.908 1.00 87.25 74 LEU A N 1
ATOM 582 C CA . LEU A 1 74 ? 3.816 1.319 -8.903 1.00 87.25 74 LEU A CA 1
ATOM 583 C C . LEU A 1 74 ? 3.790 0.203 -9.949 1.00 87.25 74 LEU A C 1
ATOM 585 O O . LEU A 1 74 ? 4.793 -0.073 -10.595 1.00 87.25 74 LEU A O 1
ATOM 589 N N . SER A 1 75 ? 2.639 -0.442 -10.143 1.00 87.69 75 SER A N 1
ATOM 590 C CA . SER A 1 75 ? 2.508 -1.485 -11.170 1.00 87.69 75 SER A CA 1
ATOM 591 C C . SER A 1 75 ? 2.703 -0.898 -12.573 1.00 87.69 75 SER A C 1
ATOM 593 O O . SER A 1 75 ? 3.359 -1.499 -13.426 1.00 87.69 75 SER A O 1
ATOM 595 N N . PHE A 1 76 ? 2.160 0.300 -12.804 1.00 87.69 76 PHE A N 1
ATOM 596 C CA . PHE A 1 76 ? 2.350 1.026 -14.053 1.00 87.69 76 PHE A CA 1
ATOM 597 C C . PHE A 1 76 ? 3.798 1.507 -14.218 1.00 87.69 76 PHE A C 1
ATOM 599 O O . PHE A 1 76 ? 4.401 1.252 -15.258 1.00 87.69 76 PHE A O 1
ATOM 606 N N . GLY A 1 77 ? 4.376 2.126 -13.185 1.00 83.19 77 GLY A N 1
ATOM 607 C CA . GLY A 1 77 ? 5.765 2.589 -13.164 1.00 83.19 77 GLY A CA 1
ATOM 608 C C . GLY A 1 77 ? 6.754 1.467 -13.459 1.00 83.19 77 GLY A C 1
ATOM 609 O O . GLY A 1 77 ? 7.509 1.569 -14.423 1.00 83.19 77 GLY A O 1
ATOM 610 N N . GLY A 1 78 ? 6.644 0.336 -12.759 1.00 79.75 78 GLY A N 1
ATOM 611 C CA . GLY A 1 78 ? 7.474 -0.842 -13.006 1.00 79.75 78 GLY A CA 1
ATOM 612 C C . GLY A 1 78 ? 7.351 -1.389 -14.432 1.00 79.75 78 GLY A C 1
ATOM 613 O O . GLY A 1 78 ? 8.352 -1.800 -15.024 1.00 79.75 78 GLY A O 1
ATOM 614 N N . THR A 1 79 ? 6.156 -1.334 -15.032 1.00 85.44 79 THR A N 1
ATOM 615 C CA . THR A 1 79 ? 5.952 -1.735 -16.436 1.00 85.44 79 THR A CA 1
ATOM 616 C C . THR A 1 79 ? 6.687 -0.789 -17.384 1.00 85.44 79 THR A C 1
ATOM 618 O O . THR A 1 79 ? 7.447 -1.242 -18.240 1.00 85.44 79 THR A O 1
ATOM 621 N N . VAL A 1 80 ? 6.514 0.523 -17.209 1.00 85.75 80 VAL A N 1
ATOM 622 C CA . VAL A 1 80 ? 7.165 1.548 -18.038 1.00 85.75 80 VAL A CA 1
ATOM 623 C C . VAL A 1 80 ? 8.690 1.483 -17.902 1.00 85.75 80 VAL A C 1
ATOM 625 O O . VAL A 1 80 ? 9.389 1.496 -18.915 1.00 85.75 80 VAL A O 1
ATOM 628 N N . THR A 1 81 ? 9.210 1.320 -16.681 1.00 84.50 81 THR A N 1
ATOM 629 C CA . THR A 1 81 ? 10.645 1.141 -16.416 1.00 84.50 81 THR A CA 1
ATOM 630 C C . THR A 1 81 ? 11.191 -0.099 -17.122 1.00 84.50 81 THR A C 1
ATOM 632 O O . THR A 1 81 ? 12.236 -0.028 -17.766 1.00 84.50 81 THR A O 1
ATOM 635 N N . THR A 1 82 ? 10.476 -1.227 -17.055 1.00 82.56 82 THR A N 1
ATOM 636 C CA . THR A 1 82 ? 10.896 -2.484 -17.698 1.00 82.56 82 THR A CA 1
ATOM 637 C C . THR A 1 82 ? 10.930 -2.349 -19.220 1.00 82.56 82 THR A C 1
ATOM 639 O O . THR A 1 82 ? 11.917 -2.731 -19.846 1.00 82.56 82 THR A O 1
ATOM 642 N N . PHE A 1 83 ? 9.899 -1.751 -19.826 1.00 82.00 83 PHE A N 1
ATOM 643 C CA . PHE A 1 83 ? 9.891 -1.466 -21.264 1.00 82.00 83 PHE A CA 1
ATOM 644 C C . PHE A 1 83 ? 11.037 -0.533 -21.667 1.00 82.00 83 PHE A C 1
ATOM 646 O O . PHE A 1 83 ? 11.733 -0.808 -22.645 1.00 82.00 83 PHE A O 1
ATOM 653 N N . GLY A 1 84 ? 11.276 0.531 -20.895 1.00 80.69 84 GLY A N 1
ATOM 654 C CA . GLY A 1 84 ? 12.394 1.444 -21.120 1.00 80.69 84 GLY A CA 1
ATOM 655 C C . GLY A 1 84 ? 13.748 0.734 -21.083 1.00 80.69 84 GLY A C 1
ATOM 656 O O . GLY A 1 84 ? 14.557 0.913 -21.992 1.00 80.69 84 GLY A O 1
ATOM 657 N N . ALA A 1 85 ? 13.959 -0.140 -20.096 1.00 80.31 85 ALA A N 1
ATOM 658 C CA . ALA A 1 85 ? 15.183 -0.925 -19.964 1.00 80.31 85 ALA A CA 1
ATOM 659 C C . ALA A 1 85 ? 15.391 -1.890 -21.141 1.00 80.31 85 ALA A C 1
ATOM 661 O O . ALA A 1 85 ? 16.504 -1.993 -21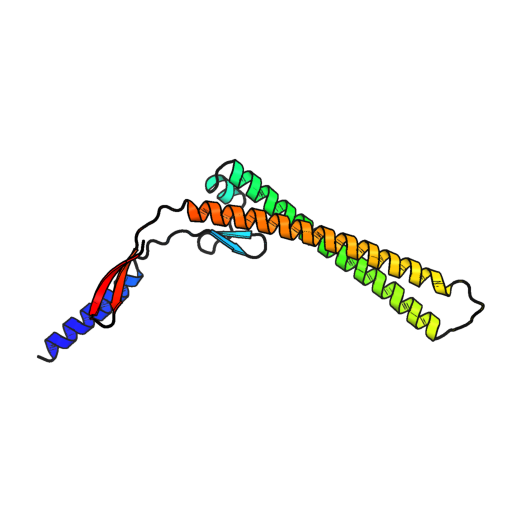.650 1.00 80.31 85 ALA A O 1
ATOM 662 N N . ILE A 1 86 ? 14.332 -2.554 -21.620 1.00 84.25 86 ILE A N 1
ATOM 663 C CA . ILE A 1 86 ? 14.409 -3.436 -22.795 1.00 84.25 86 ILE A CA 1
ATOM 664 C C . ILE A 1 86 ? 14.839 -2.643 -24.032 1.00 84.25 86 ILE A C 1
ATOM 666 O O . ILE A 1 86 ? 15.772 -3.052 -24.720 1.00 84.25 86 ILE A O 1
ATOM 670 N N . VAL A 1 87 ? 14.204 -1.496 -24.297 1.00 84.00 87 VAL A N 1
ATOM 671 C CA . VAL A 1 87 ? 14.538 -0.640 -25.449 1.00 84.00 87 VAL A CA 1
ATOM 672 C C . VAL A 1 87 ? 15.976 -0.127 -25.350 1.00 84.00 87 VAL A C 1
ATOM 674 O O . VAL A 1 87 ? 16.710 -0.155 -26.339 1.00 84.00 87 VAL A O 1
ATOM 677 N N . PHE A 1 88 ? 16.400 0.282 -24.153 1.00 78.12 88 PHE A N 1
ATOM 678 C CA . PHE A 1 88 ? 17.753 0.766 -23.889 1.00 78.12 88 PHE A CA 1
ATOM 679 C C . PHE A 1 88 ? 18.810 -0.327 -24.119 1.00 78.12 88 PHE A C 1
ATOM 681 O O . PHE A 1 88 ? 19.779 -0.111 -24.845 1.00 78.12 88 PHE A O 1
ATOM 688 N N . ILE A 1 89 ? 18.611 -1.523 -23.552 1.00 80.25 89 ILE A N 1
ATOM 689 C CA . ILE A 1 89 ? 19.546 -2.653 -23.674 1.00 80.25 89 ILE A CA 1
ATOM 690 C C . ILE A 1 89 ? 19.591 -3.181 -25.111 1.00 80.25 89 ILE A C 1
ATOM 692 O O . ILE A 1 89 ? 20.675 -3.475 -25.612 1.00 80.25 89 ILE A O 1
ATOM 696 N N . ALA A 1 90 ? 18.445 -3.276 -25.791 1.00 80.31 90 ALA A N 1
ATOM 697 C CA . ALA A 1 90 ? 18.387 -3.708 -27.186 1.00 80.31 90 ALA A CA 1
ATOM 698 C C . ALA A 1 90 ? 19.209 -2.778 -28.092 1.00 80.31 90 ALA A C 1
ATOM 700 O O . ALA A 1 90 ? 20.024 -3.254 -28.881 1.00 80.31 90 ALA A O 1
ATOM 701 N N . ASN A 1 91 ? 19.087 -1.461 -27.902 1.00 76.88 91 ASN A N 1
ATOM 702 C CA . ASN A 1 91 ? 19.872 -0.483 -28.658 1.00 76.88 91 ASN A CA 1
ATOM 703 C C . ASN A 1 91 ? 21.361 -0.512 -28.297 1.00 76.88 91 ASN A C 1
ATOM 705 O O . ASN A 1 91 ? 22.206 -0.369 -29.180 1.00 76.88 91 ASN A O 1
ATOM 709 N N . ALA A 1 92 ? 21.703 -0.753 -27.029 1.00 73.25 92 ALA A N 1
ATOM 710 C CA . ALA A 1 92 ? 23.093 -0.943 -26.621 1.00 73.25 92 ALA A CA 1
ATOM 711 C C . ALA A 1 92 ? 23.722 -2.192 -27.259 1.00 73.25 92 ALA A C 1
ATOM 713 O O . ALA A 1 92 ? 24.873 -2.159 -27.696 1.00 73.25 92 ALA A O 1
ATOM 714 N N . ALA A 1 93 ? 22.965 -3.286 -27.351 1.00 73.25 93 ALA A N 1
ATOM 715 C CA . ALA A 1 93 ? 23.410 -4.523 -27.981 1.00 73.25 93 ALA A CA 1
ATOM 716 C C . ALA A 1 93 ? 23.560 -4.381 -29.505 1.00 73.25 93 ALA A C 1
ATOM 718 O O . ALA A 1 93 ? 24.535 -4.883 -30.065 1.00 73.25 93 ALA A O 1
ATOM 719 N N . GLU A 1 94 ? 22.637 -3.686 -30.175 1.00 70.62 94 GLU A N 1
ATOM 720 C CA . GLU A 1 94 ? 22.737 -3.390 -31.611 1.00 70.62 94 GLU A CA 1
ATOM 721 C C . GLU A 1 94 ? 23.909 -2.457 -31.926 1.00 70.62 94 GLU A C 1
ATOM 723 O O . GLU A 1 94 ? 24.691 -2.747 -32.833 1.00 70.62 94 GLU A O 1
ATOM 728 N N . SER A 1 95 ? 24.095 -1.400 -31.129 1.00 67.44 95 SER A N 1
ATOM 729 C CA . SER A 1 95 ? 25.205 -0.450 -31.292 1.00 67.44 95 SER A CA 1
ATOM 730 C C . SER A 1 95 ? 26.574 -1.117 -31.127 1.00 67.44 95 SER A C 1
ATOM 732 O O . SER A 1 95 ? 27.519 -0.752 -31.819 1.00 67.44 95 SER A O 1
ATOM 734 N N . ASN A 1 96 ? 26.686 -2.127 -30.255 1.00 67.12 96 ASN A N 1
ATOM 735 C CA . ASN A 1 96 ? 27.920 -2.899 -30.076 1.00 67.12 96 ASN A CA 1
ATOM 736 C C . ASN A 1 96 ? 28.185 -3.919 -31.197 1.00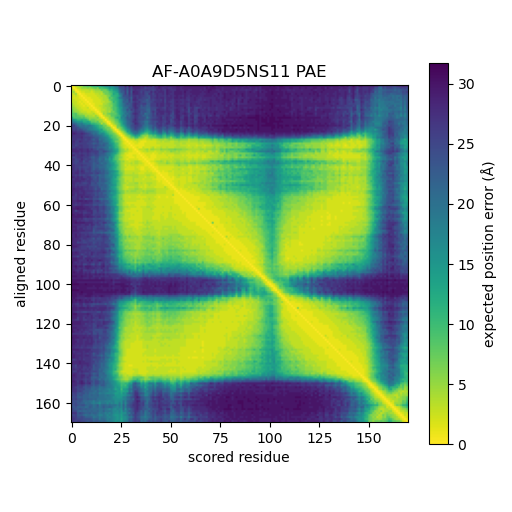 67.12 96 ASN A C 1
ATOM 738 O O . ASN A 1 96 ? 29.340 -4.261 -31.436 1.00 67.12 96 ASN A O 1
ATOM 742 N N . LYS A 1 97 ? 27.148 -4.438 -31.869 1.00 64.00 97 LYS A N 1
ATOM 743 C CA . LYS A 1 97 ? 27.307 -5.440 -32.943 1.00 64.00 97 LYS A CA 1
ATOM 744 C C . LYS A 1 97 ? 27.553 -4.819 -34.315 1.00 64.00 97 LYS A C 1
ATOM 746 O O . LYS A 1 97 ? 28.290 -5.393 -35.107 1.00 64.00 97 LYS A O 1
ATOM 751 N N . ASN A 1 98 ? 26.947 -3.666 -34.581 1.00 58.88 98 ASN A N 1
ATOM 752 C CA . ASN A 1 98 ? 26.976 -2.995 -35.878 1.00 58.88 98 ASN A CA 1
ATOM 753 C C . ASN A 1 98 ? 27.584 -1.593 -35.761 1.00 58.88 98 ASN A C 1
ATOM 755 O O . ASN A 1 98 ? 27.033 -0.653 -36.331 1.00 58.88 98 ASN A O 1
ATOM 759 N N . TYR A 1 99 ? 28.671 -1.433 -34.992 1.00 55.44 99 TYR A N 1
ATOM 760 C CA . TYR A 1 99 ? 29.302 -0.129 -34.771 1.00 55.44 99 TYR A CA 1
ATOM 761 C C . TYR A 1 99 ? 29.782 0.468 -36.102 1.00 55.44 99 TYR A C 1
ATOM 763 O O . TYR A 1 99 ? 30.881 0.193 -36.579 1.00 55.44 99 TYR A O 1
ATOM 771 N N . ASN A 1 100 ? 28.911 1.269 -36.711 1.00 56.88 100 ASN A N 1
ATOM 772 C CA . ASN A 1 100 ? 29.187 2.090 -37.868 1.00 56.88 100 ASN A CA 1
ATOM 773 C C . ASN A 1 100 ? 29.110 3.550 -37.395 1.00 56.88 100 ASN A C 1
ATOM 775 O O . ASN A 1 100 ? 28.005 4.024 -37.105 1.00 56.88 100 ASN A O 1
ATOM 779 N N . PRO A 1 101 ? 30.251 4.249 -37.260 1.00 56.25 101 PRO A N 1
ATOM 780 C CA . PRO A 1 101 ? 30.303 5.604 -36.708 1.00 56.25 101 PRO A CA 1
ATOM 781 C C . PRO A 1 101 ? 29.518 6.636 -37.536 1.00 56.25 101 PRO A C 1
ATOM 783 O O . PRO A 1 101 ? 29.203 7.704 -37.019 1.00 56.25 101 PRO A O 1
ATOM 786 N N . ASP A 1 102 ? 29.131 6.293 -38.770 1.00 52.69 102 ASP A N 1
ATOM 787 C CA . ASP A 1 102 ? 28.412 7.174 -39.694 1.00 52.69 102 ASP A CA 1
ATOM 788 C C . ASP A 1 102 ? 26.878 6.984 -39.686 1.00 52.69 102 ASP A C 1
ATOM 790 O O . ASP A 1 102 ? 26.173 7.607 -40.480 1.00 52.69 102 ASP A O 1
ATOM 794 N N . ALA A 1 103 ? 26.324 6.132 -38.809 1.00 54.00 103 ALA A N 1
ATOM 795 C CA . ALA A 1 103 ? 24.882 5.871 -38.734 1.00 54.00 103 ALA A CA 1
ATOM 796 C C . ALA A 1 103 ? 24.177 6.747 -37.665 1.00 54.00 103 ALA A C 1
ATOM 798 O O . ALA A 1 103 ? 24.275 6.458 -36.466 1.00 54.00 103 ALA A O 1
ATOM 799 N N . PRO A 1 104 ? 23.392 7.775 -38.056 1.00 51.75 104 PRO A N 1
ATOM 800 C CA . PRO A 1 104 ? 22.743 8.711 -37.127 1.00 51.75 104 PRO A CA 1
ATOM 801 C C . PRO A 1 104 ? 21.591 8.111 -36.291 1.00 51.75 104 PRO A C 1
ATOM 803 O O . PRO A 1 104 ? 21.022 8.798 -35.445 1.00 51.75 104 PRO A O 1
ATOM 806 N N . SER A 1 105 ? 21.225 6.841 -36.495 1.00 54.56 105 SER A N 1
ATOM 807 C CA . SER A 1 105 ? 20.091 6.178 -35.827 1.00 54.56 105 SER A CA 1
ATOM 808 C C . SER A 1 105 ? 20.417 5.545 -34.466 1.00 54.56 105 SER A C 1
ATOM 810 O O . SER A 1 105 ? 19.496 5.190 -33.732 1.00 54.56 105 SER A O 1
ATOM 812 N N . SER A 1 106 ? 21.695 5.437 -34.091 1.00 57.06 106 SER A N 1
ATOM 813 C CA . SER A 1 106 ? 22.152 4.707 -32.894 1.00 57.06 106 SER A CA 1
ATOM 814 C C . SER A 1 106 ? 21.753 5.348 -31.552 1.00 57.06 106 SER A C 1
ATOM 816 O O . SER A 1 106 ? 21.691 4.661 -30.536 1.00 57.06 106 SER A O 1
ATOM 818 N N . GLY A 1 107 ? 21.425 6.647 -31.520 1.00 64.00 107 GLY A N 1
ATOM 819 C CA . GLY A 1 107 ? 21.096 7.373 -30.281 1.00 64.00 107 GLY A CA 1
ATOM 820 C C . GLY A 1 107 ? 19.615 7.377 -29.876 1.00 64.00 107 GLY A C 1
ATOM 821 O O . GLY A 1 107 ? 19.295 7.602 -28.707 1.00 64.00 107 GLY A O 1
ATOM 822 N N . VAL A 1 108 ? 18.691 7.125 -30.809 1.00 70.88 108 VAL A N 1
ATOM 823 C CA . VAL A 1 108 ? 17.249 7.349 -30.581 1.00 70.88 108 VAL A CA 1
ATOM 824 C C . VAL A 1 108 ? 16.687 6.390 -29.531 1.00 70.88 108 VAL A C 1
ATOM 826 O O . VAL A 1 108 ? 15.955 6.809 -28.634 1.00 70.88 108 VAL A O 1
ATOM 829 N N . GLY A 1 109 ? 17.070 5.114 -29.574 1.00 69.81 109 GLY A N 1
ATOM 830 C CA . GLY A 1 109 ? 16.590 4.138 -28.600 1.00 69.81 109 GLY A CA 1
ATOM 831 C C . GLY A 1 109 ? 17.212 4.271 -27.208 1.00 69.81 109 GLY A C 1
ATOM 832 O O . GLY A 1 109 ? 16.544 3.965 -26.222 1.00 69.81 109 GLY A O 1
ATOM 833 N N . PHE A 1 110 ? 18.426 4.822 -27.091 1.00 75.56 110 PHE A N 1
ATOM 834 C CA . PHE A 1 110 ? 18.990 5.214 -25.794 1.00 75.56 110 PHE A CA 1
ATOM 835 C C . PHE A 1 110 ? 18.187 6.351 -25.153 1.00 75.56 110 PHE A C 1
ATOM 837 O O . PHE A 1 110 ? 17.841 6.272 -23.975 1.00 75.56 110 PHE A O 1
ATOM 844 N N . VAL A 1 111 ? 17.846 7.386 -25.930 1.00 81.69 111 VAL A N 1
ATOM 845 C CA . VAL A 1 111 ? 17.072 8.540 -25.442 1.00 81.69 111 VAL A CA 1
ATOM 846 C C . VAL A 1 111 ? 15.652 8.128 -25.051 1.00 81.69 111 VAL A C 1
ATOM 848 O O . VAL A 1 111 ? 15.186 8.494 -23.970 1.00 81.69 111 VAL A O 1
ATOM 851 N N . ILE A 1 112 ? 14.973 7.338 -25.889 1.00 84.19 112 ILE A N 1
ATOM 852 C CA . ILE A 1 112 ? 13.615 6.845 -25.614 1.00 84.19 112 ILE A CA 1
ATOM 853 C C . ILE A 1 112 ? 13.623 5.882 -24.423 1.00 84.19 112 ILE A C 1
ATOM 855 O O . ILE A 1 112 ? 12.853 6.072 -23.482 1.00 84.19 112 ILE A O 1
ATOM 859 N N . GLY A 1 113 ? 14.509 4.882 -24.428 1.00 80.19 113 GLY A N 1
ATOM 860 C CA . GLY A 1 113 ? 14.620 3.903 -23.346 1.00 80.19 113 GLY A CA 1
ATOM 861 C C . GLY A 1 113 ? 14.956 4.558 -22.006 1.00 80.19 113 GLY A C 1
ATOM 862 O O . GLY A 1 113 ? 14.274 4.314 -21.011 1.00 80.19 113 GLY A O 1
ATOM 863 N N . GLY A 1 114 ? 15.930 5.474 -21.996 1.00 80.94 114 GLY A N 1
ATOM 864 C CA . GLY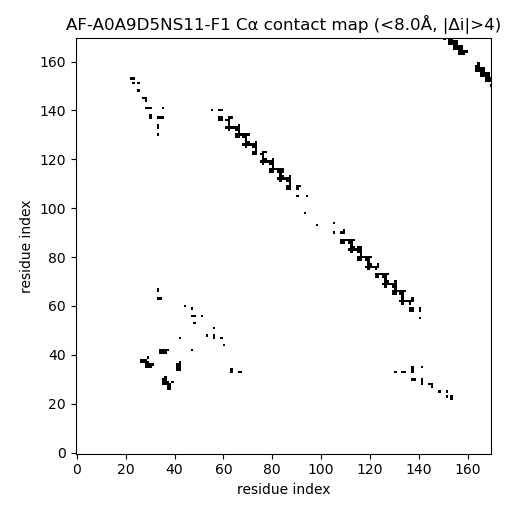 A 1 114 ? 16.308 6.241 -20.809 1.00 80.94 114 GLY A CA 1
ATOM 865 C C . GLY A 1 114 ? 15.171 7.123 -20.292 1.00 80.94 114 GLY A C 1
ATOM 866 O O . GLY A 1 114 ? 14.888 7.129 -19.096 1.00 80.94 114 GLY A O 1
ATOM 867 N N . SER A 1 115 ? 14.457 7.810 -21.187 1.00 85.56 115 SER A N 1
ATOM 868 C CA . SER A 1 115 ? 13.319 8.663 -20.819 1.00 85.56 115 SER A CA 1
ATOM 869 C C . SER A 1 115 ? 12.160 7.856 -20.230 1.00 85.56 115 SER A C 1
ATOM 871 O O . SER A 1 115 ? 11.578 8.265 -19.227 1.00 85.56 115 SER A O 1
ATOM 873 N N . LEU A 1 116 ? 11.856 6.678 -20.786 1.00 85.94 116 LEU A N 1
ATOM 874 C CA . LEU A 1 116 ? 10.862 5.759 -20.225 1.00 85.94 116 LEU A CA 1
ATOM 875 C C . LEU A 1 116 ? 11.272 5.268 -18.831 1.00 85.94 116 LEU A C 1
ATOM 877 O O . LEU A 1 116 ? 10.442 5.264 -17.927 1.00 85.94 116 LEU A O 1
ATOM 881 N N . MET A 1 117 ? 12.546 4.935 -18.612 1.00 85.81 117 MET A N 1
ATOM 882 C CA . MET A 1 117 ? 13.039 4.560 -17.280 1.00 85.81 117 MET A CA 1
ATOM 883 C C . MET A 1 117 ? 12.910 5.702 -16.263 1.00 85.81 117 MET A C 1
ATOM 885 O O . MET A 1 117 ? 12.492 5.463 -15.132 1.00 85.81 117 MET A O 1
ATOM 889 N N . VAL A 1 118 ? 13.210 6.947 -16.653 1.00 90.00 118 VAL A N 1
ATOM 890 C CA . VAL A 1 118 ? 13.043 8.122 -15.777 1.00 90.00 118 VAL A CA 1
ATOM 891 C C . VAL A 1 118 ? 11.568 8.354 -15.441 1.00 90.00 118 VAL A C 1
ATOM 893 O O . VAL A 1 118 ? 11.225 8.552 -14.277 1.00 90.00 118 VAL A O 1
ATOM 896 N N . ILE A 1 119 ? 10.681 8.289 -16.436 1.00 89.44 119 ILE A N 1
ATOM 897 C CA . ILE A 1 119 ? 9.232 8.428 -16.236 1.00 89.44 119 ILE A CA 1
ATOM 898 C C . ILE A 1 119 ? 8.709 7.3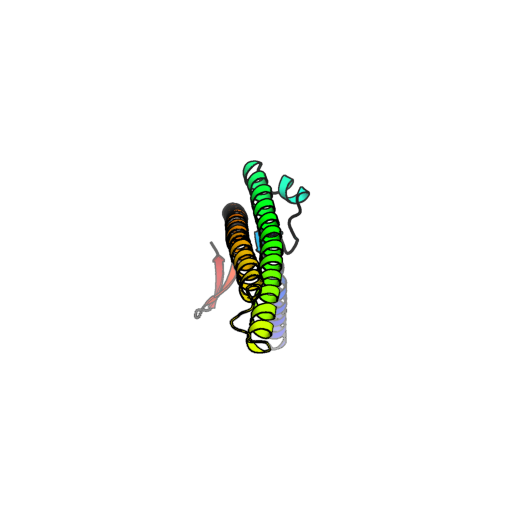24 -15.307 1.00 89.44 119 ILE A C 1
ATOM 900 O O . ILE A 1 119 ? 7.971 7.607 -14.362 1.00 89.44 119 ILE A O 1
ATOM 904 N N . GLY A 1 120 ? 9.121 6.077 -15.539 1.00 83.31 120 GLY A N 1
ATOM 905 C CA . GLY A 1 120 ? 8.774 4.940 -14.693 1.00 83.31 120 GLY A CA 1
ATOM 906 C C . GLY A 1 120 ? 9.241 5.124 -13.246 1.00 83.31 120 GLY A C 1
ATOM 907 O O . GLY A 1 120 ? 8.442 4.957 -12.327 1.00 83.31 120 GLY A O 1
ATOM 908 N N . ALA A 1 121 ? 10.468 5.611 -13.032 1.00 83.25 121 ALA A N 1
ATOM 909 C CA . ALA A 1 121 ? 10.988 5.915 -11.698 1.00 83.25 121 ALA A CA 1
ATOM 910 C C . ALA A 1 121 ? 10.171 6.997 -10.962 1.00 83.25 121 ALA A C 1
ATOM 912 O O . ALA A 1 121 ? 9.947 6.893 -9.754 1.00 83.25 121 ALA A O 1
ATOM 913 N N . VAL A 1 122 ? 9.679 8.022 -11.669 1.00 90.38 122 VAL A N 1
ATOM 914 C CA . VAL A 1 122 ? 8.790 9.044 -11.082 1.00 90.38 122 VAL A CA 1
ATOM 915 C C . VAL A 1 122 ? 7.462 8.429 -10.639 1.00 90.38 122 VAL A C 1
ATOM 917 O O . VAL A 1 122 ? 6.968 8.743 -9.548 1.00 90.38 122 VAL A O 1
ATOM 920 N N . PHE A 1 123 ? 6.886 7.536 -11.446 1.00 87.38 123 PHE A N 1
ATOM 921 C CA . PHE A 1 123 ? 5.698 6.788 -11.044 1.00 87.38 123 PHE A CA 1
ATOM 922 C C . PHE A 1 123 ? 5.985 5.908 -9.827 1.00 87.38 123 PHE A C 1
ATOM 924 O O . PHE A 1 123 ? 5.225 5.965 -8.863 1.00 87.38 123 PHE A O 1
ATOM 931 N N . ASP A 1 124 ? 7.103 5.188 -9.797 1.00 84.75 124 ASP A N 1
ATOM 932 C CA . ASP A 1 124 ? 7.453 4.320 -8.672 1.00 84.75 124 ASP A CA 1
ATOM 933 C C . ASP A 1 124 ? 7.609 5.107 -7.360 1.00 84.75 124 ASP A C 1
ATOM 935 O O . ASP A 1 124 ? 7.029 4.740 -6.331 1.00 84.75 124 ASP A O 1
ATOM 939 N N . LEU A 1 125 ? 8.296 6.254 -7.397 1.00 89.25 125 LEU A N 1
ATOM 940 C CA . LEU A 1 125 ? 8.400 7.166 -6.252 1.00 89.25 125 LEU A CA 1
ATOM 941 C C . LEU A 1 125 ? 7.020 7.652 -5.792 1.00 89.25 125 LEU A C 1
ATOM 943 O O . LEU A 1 125 ? 6.695 7.601 -4.602 1.00 89.25 125 LEU A O 1
ATOM 947 N N . THR A 1 126 ? 6.182 8.084 -6.735 1.00 89.56 126 THR A N 1
ATOM 948 C CA . THR A 1 126 ? 4.833 8.587 -6.444 1.00 89.56 126 THR A CA 1
ATOM 949 C C . THR A 1 126 ? 3.952 7.499 -5.829 1.00 89.56 126 THR A C 1
ATOM 951 O O . THR A 1 126 ? 3.277 7.727 -4.820 1.00 89.56 126 THR A O 1
ATOM 954 N N . GLY A 1 127 ? 3.975 6.293 -6.394 1.00 83.00 127 GLY A N 1
ATOM 955 C CA . GLY A 1 127 ? 3.212 5.160 -5.892 1.00 83.00 127 GLY A CA 1
ATOM 956 C C . GLY A 1 127 ? 3.683 4.718 -4.504 1.00 83.00 127 GLY A C 1
ATOM 957 O O . GLY A 1 127 ? 2.849 4.480 -3.625 1.00 83.00 127 GLY A O 1
ATOM 958 N N . GLY A 1 128 ? 4.996 4.731 -4.251 1.00 86.06 128 GLY A N 1
ATOM 959 C CA . GLY A 1 128 ? 5.574 4.479 -2.930 1.00 86.06 128 GLY A CA 1
ATOM 960 C C . GLY A 1 128 ? 5.117 5.489 -1.871 1.00 86.06 128 GLY A C 1
ATOM 961 O O . GLY A 1 128 ? 4.716 5.100 -0.769 1.00 86.06 128 GLY A O 1
ATOM 962 N N . LEU A 1 129 ? 5.089 6.783 -2.206 1.00 90.62 129 LEU A N 1
ATOM 963 C CA . LEU A 1 129 ? 4.583 7.835 -1.313 1.00 90.62 129 LEU A CA 1
ATOM 964 C C . LEU A 1 129 ? 3.098 7.643 -0.980 1.00 90.62 129 LEU A C 1
ATOM 966 O O . LEU A 1 129 ? 2.702 7.750 0.186 1.00 90.62 129 LEU A O 1
ATOM 970 N N . LEU A 1 130 ? 2.275 7.304 -1.976 1.00 89.81 130 LEU A N 1
ATOM 971 C CA . LEU A 1 130 ? 0.852 7.020 -1.780 1.00 89.81 130 LEU A CA 1
ATOM 972 C C . LEU A 1 130 ? 0.630 5.793 -0.885 1.00 89.81 130 LEU A C 1
ATOM 974 O O . LEU A 1 130 ? -0.188 5.851 0.039 1.00 89.81 130 LEU A O 1
ATOM 978 N N . MET A 1 131 ? 1.388 4.711 -1.096 1.00 91.31 131 MET A N 1
ATOM 979 C CA . MET A 1 131 ? 1.335 3.519 -0.243 1.00 91.31 131 MET A CA 1
ATOM 980 C C . MET A 1 131 ? 1.754 3.831 1.194 1.00 91.31 131 MET A C 1
ATOM 982 O O . MET A 1 131 ? 1.064 3.427 2.131 1.00 91.31 131 MET A O 1
ATOM 986 N N . ASN A 1 132 ? 2.831 4.591 1.395 1.00 91.00 132 ASN A N 1
ATOM 987 C CA . ASN A 1 132 ? 3.292 4.976 2.729 1.00 91.00 132 ASN A CA 1
ATOM 988 C C . ASN A 1 132 ? 2.282 5.877 3.452 1.00 91.00 132 ASN A C 1
ATOM 990 O O . ASN A 1 132 ? 1.988 5.644 4.627 1.00 91.00 132 ASN A O 1
ATOM 994 N N . SER A 1 133 ? 1.692 6.850 2.750 1.00 92.00 133 SER A N 1
ATOM 995 C CA . SER A 1 133 ? 0.623 7.697 3.294 1.00 92.00 133 SER A CA 1
ATOM 996 C C . SER A 1 133 ? -0.608 6.870 3.679 1.00 92.00 133 SER A C 1
ATOM 998 O O . SER A 1 133 ? -1.119 7.004 4.792 1.00 92.00 133 SER A O 1
ATOM 1000 N N . GLY A 1 134 ? -1.044 5.957 2.803 1.00 89.38 134 GLY A N 1
ATOM 1001 C CA . GLY A 1 134 ? -2.168 5.056 3.069 1.00 89.38 134 GLY A CA 1
ATOM 1002 C C . GLY A 1 134 ? -1.909 4.120 4.251 1.00 89.38 134 GLY A C 1
ATOM 1003 O O . GLY A 1 134 ? -2.751 3.991 5.137 1.00 89.38 134 GLY A O 1
ATOM 1004 N N . LYS A 1 135 ? -0.710 3.531 4.325 1.00 92.06 135 LYS A N 1
ATOM 1005 C CA . LYS A 1 135 ? -0.259 2.694 5.447 1.00 92.06 135 LYS A CA 1
ATOM 1006 C C . LYS A 1 135 ? -0.250 3.462 6.762 1.00 92.06 135 LYS A C 1
ATOM 1008 O O . LYS A 1 135 ? -0.719 2.927 7.760 1.00 92.06 135 LYS A O 1
ATOM 1013 N N . LYS A 1 136 ? 0.272 4.693 6.776 1.00 91.88 136 LYS A N 1
ATOM 1014 C CA . LYS A 1 136 ? 0.314 5.530 7.982 1.00 91.88 136 LYS A CA 1
ATOM 1015 C C . LYS A 1 136 ? -1.093 5.841 8.488 1.00 91.88 136 LYS A C 1
ATOM 1017 O O . LYS A 1 136 ? -1.337 5.685 9.676 1.00 91.88 136 LYS A O 1
ATOM 1022 N N . GLN A 1 137 ? -2.020 6.198 7.596 1.00 91.25 137 GLN A N 1
ATOM 1023 C CA . GLN A 1 137 ? -3.420 6.427 7.970 1.00 91.25 137 GLN A CA 1
ATOM 1024 C C . GLN A 1 137 ? -4.077 5.161 8.534 1.00 91.25 137 GLN A C 1
ATOM 1026 O O . GLN A 1 137 ? -4.670 5.208 9.603 1.00 91.25 137 GLN A O 1
ATOM 1031 N N . LEU A 1 138 ? -3.920 4.012 7.869 1.00 92.25 138 LEU A N 1
ATOM 1032 C CA . LEU A 1 138 ? -4.507 2.752 8.341 1.00 92.25 138 LEU A CA 1
ATOM 1033 C C . LEU A 1 138 ? -3.914 2.290 9.679 1.00 92.25 138 LEU A C 1
ATOM 1035 O O . LEU A 1 138 ? -4.649 1.809 10.535 1.00 92.25 138 LEU A O 1
ATOM 1039 N N . LYS A 1 139 ? -2.603 2.461 9.886 1.00 91.75 139 LYS A N 1
ATOM 1040 C CA . LYS A 1 139 ? -1.972 2.206 11.188 1.00 91.75 139 LYS A CA 1
ATOM 1041 C C . LYS A 1 139 ? -2.456 3.175 12.265 1.00 91.75 139 LYS A C 1
ATOM 1043 O O . LYS A 1 139 ? -2.730 2.723 13.363 1.00 91.75 139 LYS A O 1
ATOM 1048 N N . GLY A 1 140 ? -2.634 4.456 11.942 1.00 89.69 140 GLY A N 1
ATOM 1049 C CA . GLY A 1 140 ? -3.206 5.428 12.876 1.00 89.69 140 GLY A CA 1
ATOM 1050 C C . GLY A 1 140 ? -4.592 5.005 13.363 1.00 89.69 140 GLY A C 1
ATOM 1051 O O . GLY A 1 140 ? -4.828 4.972 14.559 1.00 89.69 140 GLY A O 1
ATOM 1052 N N . ILE A 1 141 ? -5.465 4.562 12.452 1.00 89.94 141 ILE A N 1
ATOM 1053 C CA . ILE A 1 141 ? -6.801 4.039 12.798 1.00 89.94 141 ILE A CA 1
ATOM 1054 C C . ILE A 1 141 ? -6.702 2.832 13.729 1.00 89.94 141 ILE A C 1
ATOM 1056 O O . ILE A 1 141 ? -7.446 2.747 14.699 1.00 89.94 141 ILE A O 1
ATOM 1060 N N . ARG A 1 142 ? -5.783 1.903 13.442 1.00 90.06 142 ARG A N 1
ATOM 1061 C CA . ARG A 1 142 ? -5.508 0.751 14.308 1.00 90.06 142 ARG A CA 1
ATOM 1062 C C . ARG A 1 142 ? -5.113 1.192 15.712 1.00 90.06 142 ARG A C 1
ATOM 1064 O O . ARG A 1 142 ? -5.660 0.680 16.679 1.00 90.06 142 ARG A O 1
ATOM 1071 N N . ASP A 1 143 ? -4.178 2.126 15.805 1.00 88.56 143 ASP A N 1
ATOM 1072 C CA . ASP A 1 143 ? -3.640 2.588 17.081 1.00 88.56 143 ASP A CA 1
ATOM 1073 C C . ASP A 1 143 ? -4.717 3.328 17.885 1.00 88.56 143 ASP A C 1
ATOM 1075 O O . ASP A 1 143 ? -4.888 3.048 19.066 1.00 88.56 143 ASP A O 1
ATOM 1079 N N . THR A 1 144 ? -5.517 4.182 17.238 1.00 88.12 144 THR A N 1
ATOM 1080 C CA . THR A 1 144 ? 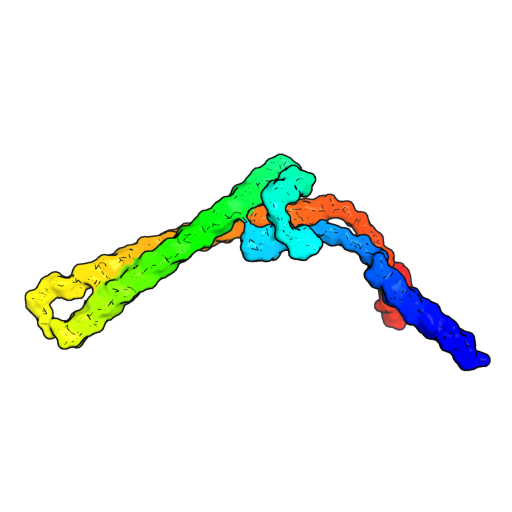-6.665 4.857 17.862 1.00 88.12 144 THR A CA 1
ATOM 1081 C C . THR A 1 144 ? -7.744 3.871 18.307 1.00 88.12 144 THR A C 1
ATOM 1083 O O . THR A 1 144 ? -8.250 3.992 19.417 1.00 88.12 144 THR A O 1
ATOM 1086 N N . TYR A 1 145 ? -8.089 2.881 17.477 1.00 86.25 145 TYR A N 1
ATOM 1087 C CA . TYR A 1 145 ? -9.075 1.860 17.839 1.00 86.25 145 TYR A CA 1
ATOM 1088 C C . TYR A 1 145 ? -8.609 1.055 19.055 1.00 86.25 145 TYR A C 1
ATOM 1090 O O . TYR A 1 145 ? -9.343 0.941 20.029 1.00 86.25 145 TYR A O 1
ATOM 1098 N N . ASN A 1 146 ? -7.371 0.554 19.019 1.00 84.50 146 ASN A N 1
ATOM 1099 C CA . ASN A 1 146 ? -6.825 -0.280 20.086 1.00 84.50 146 ASN A CA 1
ATOM 1100 C C . ASN A 1 146 ? -6.602 0.502 21.388 1.00 84.50 146 ASN A C 1
ATOM 1102 O O . ASN A 1 146 ? -6.772 -0.067 22.459 1.00 84.50 146 ASN A O 1
ATOM 1106 N N . ALA A 1 147 ? -6.266 1.794 21.316 1.00 82.62 147 ALA A N 1
ATOM 1107 C CA . ALA A 1 147 ? -6.139 2.652 22.497 1.00 82.62 147 ALA A CA 1
ATOM 1108 C C . ALA A 1 147 ? -7.483 2.921 23.196 1.00 82.62 147 ALA A C 1
ATOM 1110 O O . ALA A 1 147 ? -7.505 3.199 24.390 1.00 82.62 147 ALA A O 1
ATOM 1111 N N . ASN A 1 148 ? -8.592 2.830 22.457 1.00 79.25 148 ASN A N 1
ATOM 1112 C CA . ASN A 1 148 ? -9.946 3.035 22.973 1.00 79.25 148 ASN A CA 1
ATOM 1113 C C . ASN A 1 148 ? -10.643 1.725 23.369 1.00 79.25 148 ASN A C 1
ATOM 1115 O O . ASN A 1 148 ? -11.818 1.753 23.742 1.00 79.25 148 ASN A O 1
ATOM 1119 N N . LEU A 1 149 ? -9.963 0.576 23.267 1.00 72.50 149 LEU A N 1
ATOM 1120 C CA . LEU A 1 149 ? -10.532 -0.681 23.736 1.00 72.50 149 LEU A CA 1
ATOM 1121 C C . LEU A 1 149 ? -10.739 -0.598 25.254 1.00 72.50 149 LEU A C 1
ATOM 1123 O O . LEU A 1 149 ? -9.845 -0.129 25.964 1.00 72.50 149 LEU A O 1
ATOM 1127 N N . PRO A 1 150 ? -11.907 -1.030 25.768 1.00 59.78 150 PRO A N 1
ATOM 1128 C CA . PRO A 1 150 ? -12.118 -1.099 27.201 1.00 59.78 150 PRO A CA 1
ATOM 1129 C C . PRO A 1 150 ? -11.044 -2.010 27.787 1.00 59.78 150 PRO A C 1
ATOM 1131 O O . PRO A 1 150 ? -10.942 -3.179 27.418 1.00 59.78 150 PRO A O 1
ATOM 1134 N N . TYR A 1 151 ? -10.222 -1.445 28.668 1.00 54.38 151 TYR A N 1
ATOM 1135 C CA . TYR A 1 151 ? -9.185 -2.187 29.362 1.00 54.38 151 TYR A CA 1
ATOM 1136 C C . TYR A 1 151 ? -9.873 -3.234 30.240 1.00 54.38 151 TYR A C 1
ATOM 1138 O O . TYR A 1 151 ? -10.464 -2.899 31.267 1.00 54.38 151 TYR A O 1
ATOM 1146 N N . THR A 1 152 ? -9.871 -4.494 29.814 1.00 53.03 152 THR A N 1
ATOM 1147 C CA . THR A 1 152 ? -10.269 -5.610 30.670 1.00 53.03 152 THR A CA 1
ATOM 1148 C C . THR A 1 152 ? -9.029 -6.058 31.426 1.00 53.03 152 THR A C 1
ATOM 1150 O O . THR A 1 152 ? -8.170 -6.680 30.805 1.00 53.03 152 THR A O 1
ATOM 1153 N N . PRO A 1 153 ? -8.891 -5.734 32.728 1.00 54.19 153 PRO A N 1
ATOM 1154 C CA . PRO A 1 153 ? -7.797 -6.270 33.520 1.00 54.19 153 PRO A CA 1
ATOM 1155 C C . PRO A 1 153 ? -7.868 -7.794 33.464 1.00 54.19 153 PRO A C 1
ATOM 1157 O O . PRO A 1 153 ? -8.880 -8.396 33.836 1.00 54.19 153 PRO A O 1
ATOM 1160 N N . GLU A 1 154 ? -6.809 -8.414 32.957 1.00 52.50 154 GLU A N 1
ATOM 1161 C CA . GLU A 1 154 ? -6.723 -9.864 32.904 1.00 52.50 154 GLU A CA 1
ATOM 1162 C C . GLU A 1 154 ? -6.213 -10.374 34.247 1.00 52.50 154 GLU A C 1
ATOM 1164 O O . GLU A 1 154 ? -5.150 -9.990 34.746 1.00 52.50 154 GLU A O 1
ATOM 1169 N N . LEU A 1 155 ? -7.023 -11.242 34.847 1.00 50.12 155 LEU A N 1
ATOM 1170 C CA . LEU A 1 155 ? -6.695 -11.960 36.061 1.00 50.12 155 LEU A CA 1
ATOM 1171 C C . LEU A 1 155 ? -6.013 -13.263 35.641 1.00 50.12 155 LEU A C 1
ATOM 1173 O O . LEU A 1 155 ? -6.680 -14.238 35.299 1.00 50.12 155 LEU A O 1
ATOM 1177 N N . ALA A 1 156 ? -4.685 -13.279 35.624 1.00 57.88 156 ALA A N 1
ATOM 1178 C CA . ALA A 1 156 ? -3.931 -14.466 35.245 1.00 57.88 156 ALA A CA 1
ATOM 1179 C C . ALA A 1 156 ? -3.179 -15.043 36.446 1.00 57.88 156 ALA A C 1
ATOM 1181 O O . ALA A 1 156 ? -2.706 -14.332 37.331 1.00 57.88 156 ALA A O 1
ATOM 1182 N N . LEU A 1 157 ? -3.075 -16.371 36.487 1.00 56.25 157 LEU A N 1
ATOM 1183 C CA . LEU A 1 157 ? -2.225 -17.064 37.449 1.00 56.25 157 LEU A CA 1
ATOM 1184 C C . LEU A 1 157 ? -0.776 -16.957 36.969 1.00 56.25 157 LEU A C 1
ATOM 1186 O O . LEU A 1 157 ? -0.399 -17.569 35.971 1.00 56.25 157 LEU A O 1
ATOM 1190 N N . GLY A 1 158 ? 0.018 -16.155 37.673 1.00 53.72 158 GLY A N 1
ATOM 1191 C CA . GLY A 1 158 ? 1.445 -15.993 37.431 1.00 53.72 158 GLY A CA 1
ATOM 1192 C C . GLY A 1 158 ? 2.265 -16.885 38.358 1.00 53.72 158 GLY A C 1
ATOM 1193 O O . GLY A 1 158 ? 1.893 -17.147 39.501 1.00 53.72 158 GLY A O 1
ATOM 1194 N N . SER A 1 159 ? 3.410 -17.354 37.877 1.00 49.84 159 SER A N 1
ATOM 1195 C CA . SER A 1 159 ? 4.417 -18.029 38.697 1.00 49.84 159 SER A CA 1
ATOM 1196 C C . SER A 1 159 ? 5.590 -17.075 38.905 1.00 49.84 159 SER A C 1
ATOM 1198 O O . SER A 1 159 ? 6.107 -16.504 37.949 1.00 49.84 159 SER A O 1
ATOM 1200 N N . THR A 1 160 ? 5.994 -16.901 40.160 1.00 55.88 160 THR A N 1
ATOM 1201 C CA . THR A 1 160 ? 7.232 -16.215 40.553 1.00 55.88 160 THR A CA 1
ATOM 1202 C C . THR A 1 160 ? 8.164 -17.215 41.232 1.00 55.88 160 THR A C 1
ATOM 1204 O O . THR A 1 160 ? 7.731 -18.307 41.609 1.00 55.88 160 THR A O 1
ATOM 1207 N N . GLU A 1 161 ? 9.425 -16.838 41.450 1.00 55.94 161 GLU A N 1
ATOM 1208 C CA . GLU A 1 161 ? 10.387 -17.655 42.209 1.00 55.94 161 GLU A CA 1
ATOM 1209 C C . GLU A 1 161 ? 9.897 -17.996 43.633 1.00 55.94 161 GLU A C 1
ATOM 1211 O O . GLU A 1 161 ? 10.314 -19.000 44.202 1.00 55.94 161 GLU A O 1
ATOM 1216 N N . ASN A 1 162 ? 8.947 -17.222 44.174 1.00 57.56 162 ASN A N 1
ATOM 1217 C CA . ASN A 1 162 ? 8.380 -17.401 45.513 1.00 57.56 162 ASN A CA 1
ATOM 1218 C C . ASN A 1 162 ? 7.009 -18.111 45.533 1.00 57.56 162 ASN A C 1
ATOM 1220 O O . ASN A 1 162 ? 6.400 -18.219 46.597 1.00 57.56 162 ASN A O 1
ATOM 1224 N N . GLY A 1 163 ? 6.502 -18.599 44.392 1.00 56.50 163 GLY A N 1
ATOM 1225 C CA . GLY A 1 163 ? 5.263 -19.386 44.322 1.00 56.50 163 GLY A CA 1
ATOM 1226 C C . GLY A 1 163 ? 4.311 -19.003 43.185 1.00 56.50 163 GLY A C 1
ATOM 1227 O O . GLY A 1 163 ? 4.63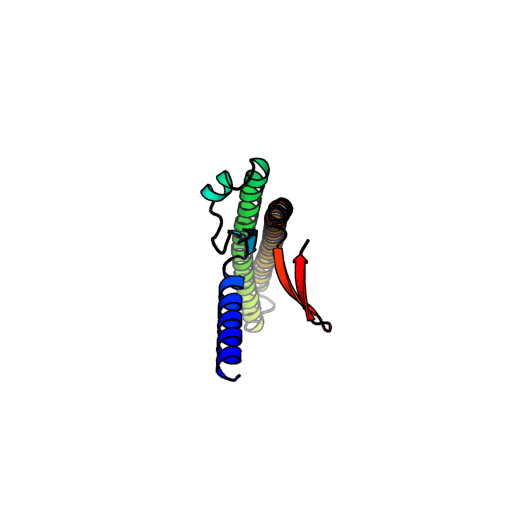4 -18.194 42.314 1.00 56.50 163 GLY A O 1
ATOM 1228 N N . ILE A 1 164 ? 3.120 -19.614 43.192 1.00 61.47 164 ILE A N 1
ATOM 1229 C CA . ILE A 1 164 ? 2.024 -19.320 42.255 1.00 61.47 164 ILE A CA 1
ATOM 1230 C C . ILE A 1 164 ? 1.140 -18.243 42.884 1.00 61.47 164 ILE A C 1
ATOM 1232 O O . ILE A 1 164 ? 0.610 -18.434 43.977 1.00 61.47 164 ILE A O 1
ATOM 1236 N N . GLY A 1 165 ? 0.999 -17.118 42.195 1.00 56.97 165 GLY A N 1
ATOM 1237 C CA . GLY A 1 165 ? 0.226 -15.966 42.631 1.00 56.97 165 GLY A CA 1
ATOM 1238 C C . GLY A 1 165 ? -0.818 -15.562 41.601 1.00 56.97 165 GLY A C 1
ATOM 1239 O O . GLY A 1 165 ? -0.785 -15.958 40.438 1.00 56.97 165 GLY A O 1
ATOM 1240 N N . LEU A 1 166 ? -1.770 -14.762 42.056 1.00 55.47 166 LEU A N 1
ATOM 1241 C CA . LEU A 1 166 ? -2.809 -14.188 41.223 1.00 55.47 166 LEU A CA 1
ATOM 1242 C C . LEU A 1 166 ? -2.316 -12.808 40.773 1.00 55.47 166 LEU A C 1
ATOM 1244 O O . LEU A 1 166 ? -2.100 -11.925 41.601 1.00 55.47 166 LEU A O 1
ATOM 1248 N N . CYS A 1 167 ? -2.054 -12.656 39.480 1.00 51.78 167 CYS A N 1
ATOM 1249 C CA . CYS A 1 167 ? -1.490 -11.449 38.896 1.00 51.78 167 CYS A CA 1
ATOM 1250 C C . CYS A 1 167 ? -2.590 -10.681 38.162 1.00 51.78 167 CYS A C 1
ATOM 1252 O O . CYS A 1 167 ? -3.306 -11.232 37.327 1.00 51.78 167 CYS A O 1
ATOM 1254 N N . LEU A 1 168 ? -2.710 -9.398 38.494 1.00 47.75 168 LEU A N 1
ATOM 1255 C CA . LEU A 1 168 ? -3.523 -8.439 37.758 1.00 47.75 168 LEU A CA 1
ATOM 1256 C C . LEU A 1 168 ? -2.622 -7.764 36.732 1.00 47.75 168 LEU A C 1
ATOM 1258 O O . LEU A 1 168 ? -1.678 -7.063 37.104 1.00 47.75 168 LEU A O 1
ATOM 1262 N N . TYR A 1 169 ? -2.901 -8.006 35.456 1.00 51.31 169 TYR A N 1
ATOM 1263 C CA . TYR A 1 169 ? -2.245 -7.302 34.363 1.00 51.31 169 TYR A CA 1
ATOM 1264 C C . TYR A 1 169 ? -3.065 -6.043 34.057 1.00 51.31 169 TYR A C 1
ATOM 1266 O O . TYR A 1 169 ? -4.228 -6.133 33.654 1.00 51.31 169 TYR A O 1
ATOM 1274 N N . PHE A 1 170 ? -2.467 -4.887 34.362 1.00 50.25 170 PHE A N 1
ATOM 1275 C CA . PHE A 1 170 ? -3.009 -3.550 34.099 1.00 50.25 170 PHE A CA 1
ATOM 1276 C C . PHE A 1 170 ? -2.499 -2.970 32.793 1.00 50.25 170 PHE A C 1
ATOM 1278 O O . PHE A 1 170 ? -1.671 -3.601 32.100 1.00 50.25 170 PHE A O 1
#

Sequence (170 aa):
MKRILLIILAMFALSSFYGKAQIADVRTLDYKSGNLYLDGNKVKKAAARDLFDNDMYKDFKGGRRKWNAGVGVLSFGGTVTTFGAIVFIANAAESNKNYNPDAPSSGVGFVIGGSLMVIGAVFDLTGGLLMNSGKKQLKGIRDTYNANLPYTPELALGSTENGIGLCLYF

Solvent-accessible surface area (backbone atoms only — not comparable to full-atom values): 9195 Å² total; per-residue (Å²): 113,76,69,58,56,53,51,52,50,50,50,52,52,50,50,61,58,54,65,70,72,69,62,77,80,74,79,48,56,42,79,55,95,74,41,46,23,46,78,86,39,74,60,45,76,68,57,37,58,77,74,35,57,78,63,57,34,50,43,49,54,49,13,39,50,31,23,53,49,9,53,52,34,30,57,50,9,53,50,39,24,51,54,10,50,51,42,26,50,53,36,53,55,48,47,71,74,63,73,50,97,85,54,88,69,66,55,56,38,43,56,50,10,49,49,31,30,53,54,10,50,52,30,32,52,51,10,50,52,29,29,50,53,10,44,50,44,45,46,47,50,32,52,56,52,53,71,66,49,82,84,71,70,45,80,41,82,40,77,55,102,91,45,80,44,84,37,78,48,126

Foldseek 3Di:
DVVVVVVVVVVVVVVVVVLVVPPPPQFAWDDDQLFIDTPNHTQDLVNLPVLDDPVLSVLNVQLSVLQVQLVVLLVVLVVLLVVLVVLLVVLVVVCVVPVDVPDPPSCPSNVSSVVSNVVSVVSNVSSVVSNVSSSVSSVVSSVVSSVPGPDDFDFHFDADPVGTDTDTDD

Nearest PDB structures (foldseek):
  7a0g-assembly1_DDD  TM=6.719E-01  e=1.970E-01  Serratia marcescens
  7p3r-assembly1_D  TM=6.786E-01  e=4.174E-01  Vibrio cholerae O1 biovar El Tor str. N16961
  7p3r-assembly1_C  TM=6.033E-01  e=3.510E-01  Vibrio cholerae O1 biovar El Tor str. N16961
  6yvd-assembly1_D  TM=4.363E-01  e=3.510E-01  Saccharomyces cerevisiae S288C